Protein AF-A0A966UQF9-F1 (afdb_monomer_lite)

Foldseek 3Di:
DWDKDKDFPDADDQWTWIFIAIPLAPDDSVPDGTDIDRCVVVVHPDPVCSCVVCVVVRVVVNVVVSVVVPPPPPPPCVPVPDPPPPPPPPDPPDPDDDDPPPDDDDDDDDD

Secondary structure (DSSP, 8-state):
-PPEEEEEEEEETTEEEEEEEETT-SS-GGGSPPEEE-TGGGT-SSHHHHHHHHHHHHHHHHHHHHHHHTS-S---GGG-------------------------PPPP---

Structure (mmCIF, N/CA/C/O backbone):
data_AF-A0A966UQF9-F1
#
_entry.id   AF-A0A966UQF9-F1
#
loop_
_atom_site.group_PDB
_atom_site.id
_atom_site.type_symbol
_atom_site.label_atom_id
_atom_site.label_alt_id
_atom_site.label_comp_id
_atom_site.label_asym_id
_atom_site.label_entity_id
_atom_site.label_seq_id
_atom_site.pdbx_PDB_ins_code
_atom_site.Cartn_x
_atom_site.Cartn_y
_atom_site.Cartn_z
_atom_site.occupancy
_atom_site.B_iso_or_equiv
_atom_site.auth_seq_id
_atom_site.auth_comp_id
_atom_site.auth_asym_id
_atom_site.auth_atom_id
_atom_site.pdbx_PDB_model_num
ATOM 1 N N . MET A 1 1 ? 15.818 8.073 -2.560 1.00 59.16 1 MET A N 1
ATOM 2 C CA . MET A 1 1 ? 14.730 8.068 -1.559 1.00 59.16 1 MET A CA 1
ATOM 3 C C . MET A 1 1 ? 13.453 7.896 -2.358 1.00 59.16 1 MET A C 1
ATOM 5 O O . MET A 1 1 ? 13.287 8.673 -3.282 1.00 59.16 1 MET A O 1
ATOM 9 N N . ALA A 1 2 ? 12.676 6.834 -2.135 1.00 75.00 2 ALA A N 1
ATOM 10 C CA . ALA A 1 2 ? 11.483 6.552 -2.940 1.00 75.00 2 ALA A CA 1
ATOM 11 C C . ALA A 1 2 ? 10.248 7.195 -2.296 1.00 75.00 2 ALA A C 1
ATOM 13 O O . ALA A 1 2 ? 10.028 7.037 -1.095 1.00 75.00 2 ALA A O 1
ATOM 14 N N . ILE A 1 3 ? 9.462 7.915 -3.089 1.00 86.06 3 ILE A N 1
ATOM 15 C CA . ILE A 1 3 ? 8.212 8.548 -2.675 1.00 86.06 3 ILE A CA 1
ATOM 16 C C . ILE A 1 3 ? 7.068 7.542 -2.838 1.00 86.06 3 ILE A C 1
ATOM 18 O O . ILE A 1 3 ? 6.876 6.981 -3.918 1.00 86.06 3 ILE A O 1
ATOM 22 N N . LEU A 1 4 ? 6.304 7.324 -1.761 1.00 90.69 4 LEU A N 1
ATOM 23 C CA . LEU A 1 4 ? 5.100 6.491 -1.753 1.00 90.69 4 LEU A CA 1
ATOM 24 C C . LEU A 1 4 ? 3.873 7.326 -2.134 1.00 90.69 4 LEU A C 1
ATOM 26 O O . LEU A 1 4 ? 3.530 8.283 -1.443 1.00 90.69 4 LEU A O 1
ATOM 30 N N . ASN A 1 5 ? 3.169 6.904 -3.177 1.00 90.94 5 ASN A N 1
ATOM 31 C CA . ASN A 1 5 ? 1.819 7.345 -3.496 1.00 90.94 5 ASN A CA 1
ATOM 32 C C . ASN A 1 5 ? 0.822 6.340 -2.913 1.00 90.94 5 ASN A C 1
ATOM 34 O O . ASN A 1 5 ? 0.934 5.136 -3.149 1.00 90.94 5 ASN A O 1
ATOM 38 N N . LEU A 1 6 ? -0.161 6.834 -2.164 1.00 91.25 6 LEU A N 1
ATOM 39 C CA . LEU A 1 6 ? -1.182 6.024 -1.505 1.00 91.25 6 LEU A CA 1
ATOM 40 C C . LEU A 1 6 ? -2.568 6.560 -1.851 1.00 91.25 6 LEU A C 1
ATOM 42 O O . LEU A 1 6 ? -2.798 7.767 -1.815 1.00 91.25 6 LEU A O 1
ATOM 46 N N . LYS A 1 7 ? -3.498 5.655 -2.156 1.00 91.44 7 LYS A N 1
ATOM 47 C CA . LYS A 1 7 ? -4.896 5.978 -2.444 1.00 91.44 7 LYS A CA 1
ATOM 48 C C . LYS A 1 7 ? -5.815 4.995 -1.733 1.00 91.44 7 LYS A C 1
ATOM 50 O O . LYS A 1 7 ? -5.789 3.798 -2.009 1.00 91.44 7 LYS A O 1
ATOM 55 N N . VAL A 1 8 ? -6.655 5.510 -0.840 1.00 90.75 8 VAL A N 1
ATOM 56 C CA . VAL A 1 8 ? -7.755 4.740 -0.251 1.00 90.75 8 VAL A CA 1
ATOM 57 C C . VAL A 1 8 ? -8.891 4.708 -1.267 1.00 90.75 8 VAL A C 1
ATOM 59 O O . VAL A 1 8 ? -9.375 5.760 -1.679 1.00 90.75 8 VAL A O 1
ATOM 62 N N . VAL A 1 9 ? -9.282 3.515 -1.714 1.00 91.50 9 VAL A N 1
ATOM 63 C CA . VAL A 1 9 ? -10.319 3.354 -2.750 1.00 91.50 9 VAL A CA 1
ATOM 64 C C . VAL A 1 9 ? -11.702 3.070 -2.174 1.00 91.50 9 VAL A C 1
ATOM 66 O O . VAL A 1 9 ? -12.699 3.266 -2.862 1.00 91.50 9 VAL A O 1
ATOM 69 N N . GLY A 1 10 ? -11.778 2.653 -0.912 1.00 88.62 10 GLY A N 1
ATOM 70 C CA . GLY A 1 10 ? -13.037 2.428 -0.218 1.00 88.62 10 GLY A CA 1
ATOM 71 C C . GLY A 1 10 ? -12.855 1.629 1.063 1.00 88.62 10 GLY A C 1
ATOM 72 O O . GLY A 1 10 ? -11.736 1.294 1.459 1.00 88.62 10 GLY A O 1
ATOM 73 N N . THR A 1 11 ? -13.977 1.313 1.696 1.00 86.75 11 THR A N 1
ATOM 74 C CA . THR A 1 11 ? -14.038 0.413 2.848 1.00 86.75 11 THR A CA 1
ATOM 75 C C . THR A 1 11 ? -15.029 -0.701 2.561 1.00 86.75 11 THR A C 1
ATOM 77 O O . THR A 1 11 ? -16.128 -0.437 2.074 1.00 86.75 11 THR A O 1
ATOM 80 N N . GLU A 1 12 ? -14.657 -1.931 2.887 1.00 84.88 12 GLU A N 1
ATOM 81 C CA . GLU A 1 12 ? -15.507 -3.108 2.744 1.00 84.88 12 GLU A CA 1
ATOM 82 C C . GLU A 1 12 ? -15.613 -3.803 4.105 1.00 84.88 12 GLU A C 1
ATOM 84 O O . GLU A 1 12 ? -14.647 -4.378 4.615 1.00 84.88 12 GLU A O 1
ATOM 89 N N . GLY A 1 13 ? -16.780 -3.677 4.743 1.00 85.69 13 GLY A N 1
ATOM 90 C CA . GLY A 1 13 ? -16.973 -4.095 6.132 1.00 85.69 13 GLY A CA 1
ATOM 91 C C . GLY A 1 13 ? -16.030 -3.348 7.082 1.00 85.69 13 GLY A C 1
ATOM 92 O O . GLY A 1 13 ? -16.047 -2.121 7.144 1.00 85.69 13 GLY A O 1
ATOM 93 N N . GLU A 1 14 ? -15.199 -4.094 7.812 1.00 84.38 14 GLU A N 1
ATOM 94 C CA . GLU A 1 14 ? -14.158 -3.548 8.700 1.00 84.38 14 GLU A CA 1
ATOM 95 C C . GLU A 1 14 ? -12.794 -3.369 8.008 1.00 84.38 14 GLU A C 1
ATOM 97 O O . GLU A 1 14 ? -11.804 -3.026 8.660 1.00 84.38 14 GLU A O 1
ATOM 102 N N . SER A 1 15 ? -12.728 -3.608 6.696 1.00 87.69 15 SER A N 1
ATOM 103 C CA . SER A 1 15 ? -11.496 -3.505 5.918 1.00 87.69 15 SER A CA 1
ATOM 104 C C . SER A 1 15 ? -11.423 -2.184 5.156 1.00 87.69 15 SER A C 1
ATOM 106 O O . SER A 1 15 ? -12.422 -1.675 4.650 1.00 87.69 15 SER A O 1
ATOM 108 N N . VAL A 1 16 ? -10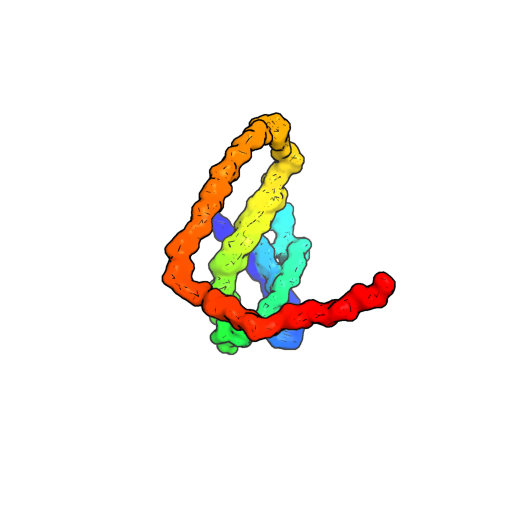.216 -1.646 5.025 1.00 88.81 16 VAL A N 1
ATOM 109 C CA . VAL A 1 16 ? -9.878 -0.485 4.202 1.00 88.81 16 VAL A CA 1
ATOM 110 C C . VAL A 1 16 ? -9.121 -0.985 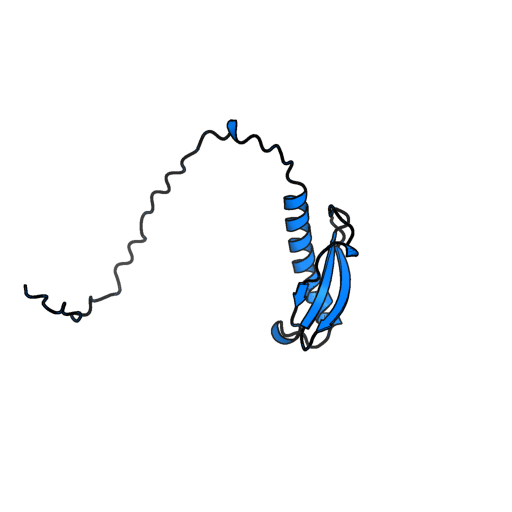2.980 1.00 88.81 16 VAL A C 1
ATOM 112 O O . VAL A 1 16 ? -8.137 -1.713 3.110 1.00 88.81 16 VAL A O 1
ATOM 115 N N . LEU A 1 17 ? -9.579 -0.592 1.796 1.00 91.75 17 LEU A N 1
ATOM 116 C CA . LEU A 1 17 ? -8.957 -0.943 0.528 1.00 91.75 17 LEU A CA 1
ATOM 117 C C . LEU A 1 17 ? -7.960 0.146 0.134 1.00 91.75 17 LEU A C 1
ATOM 119 O O . LEU A 1 17 ? -8.332 1.309 -0.052 1.00 91.75 17 LEU A O 1
ATOM 123 N N . ILE A 1 18 ? -6.692 -0.233 -0.007 1.00 91.44 18 ILE A N 1
ATOM 124 C CA . ILE A 1 18 ? -5.592 0.693 -0.276 1.00 91.44 18 ILE A CA 1
ATOM 125 C C . ILE A 1 18 ? -4.865 0.271 -1.545 1.00 91.44 18 ILE A C 1
ATOM 127 O O . ILE A 1 18 ? -4.382 -0.853 -1.654 1.00 91.44 18 ILE A O 1
ATOM 131 N N . LYS A 1 19 ? -4.739 1.204 -2.488 1.00 93.94 19 LYS A N 1
ATOM 132 C CA . LYS A 1 19 ? -3.785 1.117 -3.593 1.00 93.94 19 LYS A CA 1
ATOM 133 C C . LYS A 1 19 ? -2.530 1.891 -3.224 1.00 93.94 19 LYS A C 1
ATOM 135 O O . LYS A 1 19 ? -2.616 2.972 -2.635 1.00 93.94 19 LYS A O 1
ATOM 140 N N . TYR A 1 20 ? -1.370 1.357 -3.581 1.00 92.88 20 TYR A N 1
ATOM 141 C CA . TYR A 1 20 ? -0.094 2.014 -3.338 1.00 92.88 20 TYR A CA 1
ATOM 142 C C . TYR A 1 20 ? 0.902 1.746 -4.471 1.00 92.88 20 TYR A C 1
ATOM 144 O O . TYR A 1 20 ? 0.983 0.649 -5.035 1.00 92.88 20 TYR A O 1
ATOM 152 N N . ALA A 1 21 ? 1.672 2.775 -4.806 1.00 92.56 21 ALA A N 1
ATOM 153 C CA . ALA A 1 21 ? 2.732 2.724 -5.803 1.00 92.56 21 ALA A CA 1
ATOM 154 C C . ALA A 1 21 ? 3.852 3.684 -5.415 1.00 92.56 21 ALA A C 1
ATOM 156 O O . ALA A 1 21 ? 3.592 4.693 -4.763 1.00 92.56 21 ALA A O 1
ATOM 157 N N . THR A 1 22 ? 5.088 3.402 -5.810 1.00 92.00 22 THR A N 1
ATOM 158 C CA . THR A 1 22 ? 6.154 4.400 -5.699 1.00 92.00 22 THR A CA 1
ATOM 159 C C . THR A 1 22 ? 6.256 5.209 -6.990 1.00 92.00 22 THR A C 1
ATOM 161 O O . THR A 1 22 ? 5.698 4.837 -8.020 1.00 92.00 22 THR A O 1
ATOM 164 N N . GLU A 1 23 ? 6.996 6.316 -6.966 1.00 88.62 23 GLU A N 1
ATOM 165 C CA . GLU A 1 23 ? 7.383 7.046 -8.190 1.00 88.62 23 GLU A CA 1
ATOM 166 C C . GLU A 1 23 ? 8.147 6.179 -9.212 1.00 88.62 23 GLU A C 1
ATOM 168 O O . GLU A 1 23 ? 8.227 6.516 -10.388 1.00 88.62 23 GLU A O 1
ATOM 173 N N . ASN A 1 24 ? 8.725 5.071 -8.747 1.00 86.44 24 ASN A N 1
ATOM 174 C CA . ASN A 1 24 ? 9.574 4.163 -9.502 1.00 86.44 24 ASN A CA 1
ATOM 175 C C . ASN A 1 24 ? 8.827 2.917 -9.995 1.00 86.44 24 ASN A C 1
ATOM 177 O O . ASN A 1 24 ? 9.463 2.058 -10.614 1.00 86.44 24 ASN A O 1
ATOM 181 N N . SER A 1 25 ? 7.536 2.798 -9.686 1.00 86.88 25 SER A N 1
ATOM 182 C CA . SER A 1 25 ? 6.691 1.681 -10.096 1.00 86.88 25 SER A CA 1
ATOM 183 C C . SER A 1 25 ? 6.525 1.623 -11.614 1.00 86.88 25 SER A C 1
ATOM 185 O O . SER A 1 25 ? 6.515 2.650 -12.291 1.00 86.88 25 SER A O 1
ATOM 187 N N . ALA A 1 26 ? 6.393 0.411 -12.158 1.00 86.56 26 ALA A N 1
ATOM 188 C CA . ALA A 1 26 ? 6.279 0.204 -13.602 1.00 86.56 26 ALA A CA 1
ATOM 189 C C . ALA A 1 26 ? 4.948 0.719 -14.180 1.00 86.56 26 ALA A C 1
ATOM 191 O O . ALA A 1 26 ? 4.856 0.994 -15.376 1.00 86.56 26 ALA A O 1
ATOM 192 N N . LYS A 1 27 ? 3.917 0.833 -13.336 1.00 89.38 27 LYS A N 1
ATOM 193 C CA . LYS A 1 27 ? 2.557 1.238 -13.705 1.00 89.38 27 LYS A CA 1
ATOM 194 C C . LYS A 1 27 ? 2.050 2.358 -12.785 1.00 89.38 27 LYS A C 1
ATOM 196 O O . LYS A 1 27 ? 2.551 2.504 -11.667 1.00 89.38 27 LYS A O 1
ATOM 201 N N . PRO A 1 28 ? 1.054 3.154 -13.211 1.00 89.62 28 PRO A N 1
ATOM 202 C CA . PRO A 1 28 ? 0.394 4.118 -12.335 1.00 89.62 28 PRO A CA 1
ATOM 203 C C . PRO A 1 28 ? -0.408 3.424 -11.222 1.00 89.62 28 PRO A C 1
ATOM 205 O O . PRO A 1 28 ? -0.850 2.285 -11.353 1.00 89.62 28 PRO A O 1
ATOM 208 N N . ILE A 1 29 ? -0.651 4.148 -10.123 1.00 91.38 29 ILE A N 1
ATOM 209 C CA . ILE A 1 29 ? -1.339 3.628 -8.927 1.00 91.38 29 ILE A CA 1
ATOM 210 C C . ILE A 1 29 ? -2.722 3.024 -9.216 1.00 91.38 29 ILE A C 1
ATOM 212 O O . ILE A 1 29 ? -3.122 2.071 -8.553 1.00 91.38 29 ILE A O 1
ATOM 216 N N . ASP A 1 30 ? -3.451 3.557 -10.199 1.00 90.44 30 ASP A N 1
ATOM 217 C CA . ASP A 1 30 ? -4.800 3.102 -10.536 1.00 90.44 30 ASP A CA 1
ATOM 218 C C . ASP A 1 30 ? -4.822 1.720 -11.206 1.00 90.44 30 ASP A C 1
ATOM 220 O O . ASP A 1 30 ? -5.832 1.022 -11.092 1.00 90.44 30 ASP A O 1
ATOM 224 N N . GLU A 1 31 ? -3.712 1.306 -11.823 1.00 90.25 31 GLU A N 1
ATOM 225 C CA . GLU A 1 31 ? -3.551 0.001 -12.477 1.00 90.25 31 GLU A CA 1
ATOM 226 C C . GLU A 1 31 ? -3.158 -1.126 -11.514 1.00 90.25 31 GLU A C 1
ATOM 228 O O . GLU A 1 31 ? -3.260 -2.295 -11.877 1.00 90.25 31 GLU A O 1
ATOM 233 N N . TYR A 1 32 ? -2.730 -0.804 -10.290 1.00 89.81 32 TYR A N 1
ATOM 234 C CA . TYR A 1 32 ? -2.467 -1.816 -9.268 1.00 89.81 32 TYR A CA 1
ATOM 235 C C . TYR A 1 32 ? -3.754 -2.236 -8.550 1.00 89.81 32 TYR A C 1
ATOM 237 O O . TYR A 1 32 ? -4.677 -1.433 -8.348 1.00 89.81 32 TYR A O 1
ATOM 245 N N . ASP A 1 33 ? -3.799 -3.498 -8.129 1.00 89.62 33 ASP A N 1
ATOM 246 C CA . ASP A 1 33 ? -4.881 -4.023 -7.301 1.00 89.62 33 ASP A CA 1
ATOM 247 C C . ASP A 1 33 ? -4.904 -3.350 -5.924 1.00 89.62 33 ASP A C 1
ATOM 249 O O . ASP A 1 33 ? -3.877 -2.940 -5.377 1.00 89.62 33 ASP A O 1
ATOM 253 N N . ALA A 1 34 ? -6.106 -3.215 -5.364 1.00 91.25 34 ALA A N 1
ATOM 254 C CA . ALA A 1 34 ? -6.269 -2.712 -4.009 1.00 91.25 34 ALA A CA 1
ATOM 255 C C . ALA A 1 34 ? -6.033 -3.841 -3.004 1.00 91.25 34 ALA A C 1
ATOM 257 O O . ALA A 1 34 ? -6.569 -4.938 -3.151 1.00 91.25 34 ALA A O 1
ATOM 258 N N . VAL A 1 35 ? -5.272 -3.550 -1.955 1.00 90.06 35 VAL A N 1
ATOM 259 C CA . VAL A 1 35 ? -5.024 -4.483 -0.858 1.00 90.06 35 VAL A CA 1
ATOM 260 C C . VAL A 1 35 ? -5.937 -4.126 0.308 1.00 90.06 35 VAL A C 1
ATOM 262 O O . VAL A 1 35 ? -6.043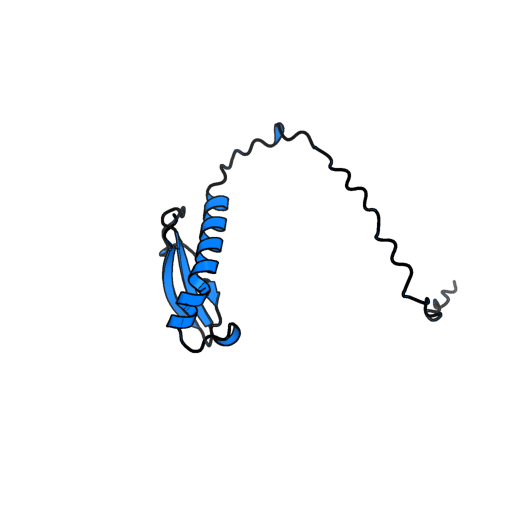 -2.959 0.694 1.00 90.06 35 VAL A O 1
ATOM 265 N N . ALA A 1 36 ? -6.617 -5.134 0.850 1.00 90.38 36 ALA A N 1
ATOM 266 C CA . ALA A 1 36 ? -7.490 -4.987 2.003 1.00 90.38 36 ALA A CA 1
ATOM 267 C C . ALA A 1 36 ? -6.688 -5.085 3.304 1.00 90.38 36 ALA A C 1
ATOM 269 O O . ALA A 1 36 ? -5.949 -6.044 3.522 1.00 90.38 36 ALA A O 1
ATOM 270 N N . TYR A 1 37 ? -6.883 -4.116 4.191 1.00 87.81 37 TYR A N 1
ATOM 271 C CA . TYR A 1 37 ? -6.297 -4.101 5.526 1.00 87.81 37 TYR A CA 1
ATOM 272 C C . TYR A 1 37 ? -7.380 -3.903 6.576 1.00 87.81 37 TYR A C 1
ATOM 274 O O . TYR A 1 37 ? -8.331 -3.169 6.339 1.00 87.81 37 TYR A O 1
ATOM 282 N N . GLN A 1 38 ? -7.214 -4.492 7.756 1.00 87.38 38 GLN A N 1
ATOM 283 C CA . GLN A 1 38 ? -8.144 -4.328 8.874 1.00 87.38 38 GLN A CA 1
ATOM 284 C C . GLN A 1 38 ? -7.502 -3.456 9.963 1.00 87.38 38 GLN A C 1
ATOM 286 O O . GLN A 1 38 ? -6.675 -3.960 10.727 1.00 87.38 38 GLN A O 1
ATOM 291 N N . PRO A 1 39 ? -7.865 -2.162 10.080 1.00 81.56 39 PRO A N 1
ATOM 292 C CA . PRO A 1 39 ? -7.231 -1.245 11.031 1.00 81.56 39 PRO A CA 1
ATOM 293 C C . PRO A 1 39 ? -7.347 -1.718 12.484 1.00 81.56 39 PRO A C 1
ATOM 295 O O . PRO A 1 39 ? -6.380 -1.660 13.240 1.00 81.56 39 PRO A O 1
ATOM 298 N N . ARG A 1 40 ? -8.517 -2.262 12.852 1.00 76.19 40 ARG A N 1
ATOM 299 C CA . ARG A 1 40 ? -8.795 -2.782 14.200 1.00 76.19 40 ARG A CA 1
ATOM 300 C C . ARG A 1 40 ? -7.948 -4.001 14.555 1.00 76.19 40 ARG A C 1
ATOM 302 O O . ARG A 1 40 ? -7.490 -4.098 15.687 1.00 76.19 40 ARG A O 1
ATOM 309 N N . ALA A 1 41 ? -7.700 -4.897 13.597 1.00 74.75 41 ALA A N 1
ATOM 310 C CA . ALA A 1 41 ? -6.840 -6.065 13.807 1.00 74.75 41 ALA A CA 1
ATOM 311 C C . ALA A 1 41 ? -5.383 -5.663 14.092 1.00 74.75 41 ALA A C 1
ATOM 313 O O . ALA A 1 41 ? -4.648 -6.395 14.747 1.00 74.75 41 ALA A O 1
ATOM 314 N N . LEU A 1 42 ? -4.987 -4.477 13.630 1.00 73.94 42 LEU A N 1
ATOM 315 C CA . LEU A 1 42 ? -3.664 -3.899 13.838 1.00 73.94 42 LEU A CA 1
ATOM 316 C C . LEU A 1 42 ? -3.611 -2.936 15.040 1.00 73.94 42 LEU A C 1
ATOM 318 O O . LEU A 1 42 ? -2.584 -2.308 15.276 1.00 73.94 42 LEU A O 1
ATOM 322 N N . GLY A 1 43 ? -4.697 -2.832 15.814 1.00 80.94 43 GLY A N 1
ATOM 323 C CA . GLY A 1 43 ? -4.751 -2.034 17.041 1.00 80.94 43 GLY A CA 1
ATOM 324 C C . GLY A 1 43 ? -4.903 -0.526 16.829 1.00 80.94 43 GLY A C 1
ATOM 325 O O . GLY A 1 43 ? -4.728 0.234 17.780 1.00 80.94 43 GLY A O 1
ATOM 326 N N . TYR A 1 44 ? -5.238 -0.073 15.618 1.00 83.00 44 TYR A N 1
ATOM 327 C CA . TYR A 1 44 ? -5.423 1.350 15.336 1.00 83.00 44 TYR A CA 1
ATOM 328 C C . TYR A 1 44 ? -6.861 1.800 15.596 1.00 83.00 44 TYR A C 1
ATOM 330 O O . TYR A 1 44 ? -7.824 1.129 15.216 1.00 83.00 44 TYR A O 1
ATOM 338 N N . SER A 1 45 ? -6.993 2.966 16.231 1.00 79.62 45 SER A N 1
ATOM 339 C CA . SER A 1 45 ? -8.288 3.532 16.632 1.00 79.62 45 SER A CA 1
ATOM 340 C C . SER A 1 45 ? -8.893 4.440 15.564 1.00 79.62 45 SER A C 1
ATOM 342 O O . SER A 1 45 ? -10.116 4.548 15.464 1.00 79.62 45 SER A O 1
ATOM 344 N N . THR A 1 46 ? -8.050 5.071 14.745 1.00 84.31 46 THR A N 1
ATOM 345 C CA . THR A 1 46 ? -8.463 5.972 13.667 1.00 84.31 46 THR A CA 1
ATOM 346 C C . THR A 1 46 ? -7.835 5.573 12.335 1.00 84.31 46 THR A C 1
ATOM 348 O O . THR A 1 46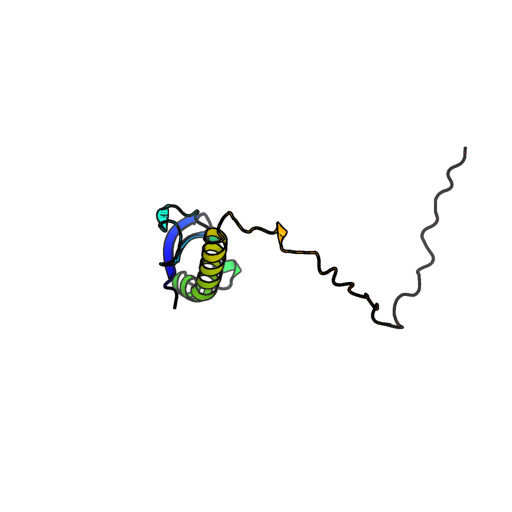 ? -6.798 4.909 12.277 1.00 84.31 46 THR A O 1
ATOM 351 N N . LEU A 1 47 ? -8.481 5.980 11.240 1.00 81.56 47 LEU A N 1
ATOM 352 C CA . LEU A 1 47 ? -7.993 5.725 9.885 1.00 81.56 47 LEU A CA 1
ATOM 353 C C . LEU A 1 47 ? -6.659 6.440 9.619 1.00 81.56 47 LEU A C 1
ATOM 355 O O . LEU A 1 47 ? -5.791 5.882 8.957 1.00 81.56 47 LEU A O 1
ATOM 359 N N . GLU A 1 48 ? -6.486 7.651 10.148 1.00 86.06 48 GLU A N 1
ATOM 360 C CA . GLU A 1 48 ? -5.262 8.441 9.987 1.00 86.06 48 GLU A CA 1
ATOM 361 C C . GLU A 1 48 ? -4.073 7.785 10.693 1.00 86.06 48 GLU A C 1
ATOM 363 O O . GLU A 1 48 ? -3.043 7.563 10.060 1.00 86.06 48 GLU A O 1
ATOM 368 N N . GLU A 1 49 ? -4.226 7.382 11.959 1.00 86.81 49 GLU A N 1
ATOM 369 C CA . GLU A 1 49 ? -3.171 6.664 12.692 1.00 86.81 49 GLU A CA 1
ATOM 370 C C . GLU A 1 49 ? -2.798 5.348 12.016 1.00 86.81 49 GLU A C 1
ATOM 372 O O . GLU A 1 49 ? -1.625 4.988 11.945 1.00 86.81 49 GLU A O 1
ATOM 377 N N . PHE A 1 50 ? -3.796 4.643 11.487 1.00 87.88 50 PHE A N 1
ATOM 378 C CA . PHE A 1 50 ? -3.578 3.430 10.719 1.00 87.88 50 PHE A CA 1
ATOM 379 C C . PHE A 1 50 ? -2.766 3.700 9.448 1.00 87.88 50 PHE A C 1
ATOM 381 O O . PHE A 1 50 ? -1.768 3.020 9.217 1.00 87.88 50 PHE A O 1
ATOM 388 N N . ILE A 1 51 ? -3.144 4.704 8.647 1.00 87.00 51 ILE A N 1
ATOM 389 C CA . ILE A 1 51 ? -2.424 5.063 7.418 1.00 87.00 51 ILE A CA 1
ATOM 390 C C . ILE A 1 51 ? -0.982 5.469 7.740 1.00 87.00 51 ILE A C 1
ATOM 392 O O . ILE A 1 51 ? -0.058 4.959 7.106 1.00 87.00 51 ILE A O 1
ATOM 396 N N . GLU A 1 52 ? -0.760 6.335 8.733 1.00 88.25 52 GLU A N 1
ATOM 397 C CA . GLU A 1 52 ? 0.596 6.717 9.151 1.00 88.25 52 GLU A CA 1
ATOM 398 C C . GLU A 1 52 ? 1.400 5.514 9.666 1.00 88.25 52 GLU A C 1
ATOM 400 O O . GLU A 1 52 ? 2.581 5.378 9.343 1.00 88.25 52 GLU A O 1
ATOM 405 N N . GLY A 1 53 ? 0.760 4.608 10.410 1.00 87.44 53 GLY A N 1
ATOM 406 C CA . GLY A 1 53 ? 1.394 3.421 10.977 1.00 87.44 53 GLY A CA 1
ATOM 407 C C . GLY A 1 53 ? 1.848 2.403 9.931 1.00 87.44 53 GLY A C 1
ATOM 408 O O . GLY A 1 53 ? 2.926 1.822 10.065 1.00 87.44 53 GLY A O 1
ATOM 409 N N . ILE A 1 54 ? 1.073 2.208 8.860 1.00 88.19 54 ILE A N 1
ATOM 410 C CA . ILE A 1 54 ? 1.408 1.237 7.806 1.00 88.19 54 ILE A CA 1
ATOM 411 C C . ILE A 1 54 ? 2.294 1.811 6.699 1.00 88.19 54 ILE A C 1
ATOM 413 O O . ILE A 1 54 ? 2.902 1.032 5.966 1.00 88.19 54 ILE A O 1
ATOM 417 N N . LYS A 1 55 ? 2.393 3.141 6.550 1.00 88.81 55 LYS A N 1
ATOM 418 C CA . LYS A 1 55 ? 3.195 3.795 5.495 1.00 88.81 55 LYS A CA 1
ATOM 419 C C . LYS A 1 55 ? 4.607 3.210 5.338 1.00 88.81 55 LYS A C 1
ATOM 421 O O . LYS A 1 55 ? 4.982 2.926 4.199 1.00 88.81 55 LYS A O 1
ATOM 426 N N . PRO A 1 56 ? 5.393 2.983 6.413 1.00 87.94 56 PRO A N 1
ATOM 427 C CA . PRO A 1 56 ? 6.727 2.393 6.284 1.00 87.94 56 PRO A CA 1
ATOM 428 C C . PRO A 1 56 ? 6.697 0.971 5.708 1.00 87.94 56 PRO A C 1
ATOM 430 O O . PRO A 1 56 ? 7.534 0.617 4.878 1.00 87.94 56 PRO A O 1
ATOM 433 N N . ALA A 1 57 ? 5.715 0.162 6.116 1.00 87.75 57 ALA A N 1
ATOM 434 C CA . ALA A 1 57 ? 5.540 -1.198 5.614 1.00 87.75 57 ALA A CA 1
ATOM 435 C C . ALA A 1 57 ? 5.112 -1.198 4.139 1.00 87.75 57 ALA A C 1
ATOM 437 O O . ALA A 1 57 ? 5.702 -1.915 3.331 1.00 87.75 57 ALA A O 1
ATOM 438 N N . LEU A 1 58 ? 4.157 -0.336 3.772 1.00 90.12 58 LEU A N 1
ATOM 439 C CA . LEU A 1 58 ? 3.712 -0.161 2.389 1.00 90.12 58 LEU A CA 1
ATOM 440 C C . LEU A 1 58 ? 4.846 0.309 1.480 1.00 90.12 58 LEU A C 1
ATOM 442 O O . LEU A 1 58 ? 4.981 -0.196 0.370 1.00 90.12 58 LEU A O 1
ATOM 446 N N . LEU A 1 59 ? 5.691 1.231 1.949 1.00 90.38 59 LEU A N 1
ATOM 447 C CA . LEU A 1 59 ? 6.856 1.689 1.196 1.00 90.38 59 LEU A CA 1
ATOM 448 C C . LEU A 1 59 ? 7.835 0.540 0.923 1.00 90.38 59 LEU A C 1
ATOM 450 O O . LEU A 1 59 ? 8.243 0.355 -0.221 1.00 90.38 59 LEU A O 1
ATOM 454 N N . ASN A 1 60 ? 8.173 -0.262 1.936 1.00 87.88 60 ASN A N 1
ATOM 455 C CA . ASN A 1 60 ? 9.051 -1.423 1.754 1.00 87.88 60 ASN A CA 1
ATOM 456 C C . ASN A 1 60 ? 8.452 -2.450 0.787 1.00 87.88 60 ASN A C 1
ATOM 458 O O . ASN A 1 60 ? 9.154 -2.964 -0.083 1.00 87.88 60 ASN A O 1
ATOM 462 N N . GLN A 1 61 ? 7.151 -2.720 0.905 1.00 88.00 61 GLN A N 1
ATOM 463 C CA . GLN A 1 61 ? 6.455 -3.654 0.026 1.00 88.00 61 GLN A CA 1
ATOM 464 C C . GLN A 1 61 ? 6.404 -3.148 -1.421 1.00 88.00 61 GLN A C 1
ATOM 466 O O . GLN A 1 61 ? 6.603 -3.927 -2.353 1.00 88.00 61 GLN A O 1
ATOM 471 N N . ALA A 1 62 ? 6.183 -1.847 -1.616 1.00 89.19 62 ALA A N 1
ATOM 472 C CA . ALA A 1 62 ? 6.192 -1.216 -2.929 1.00 89.19 62 ALA A CA 1
ATOM 473 C C . ALA A 1 62 ? 7.588 -1.267 -3.566 1.00 89.19 62 ALA A C 1
ATOM 475 O O . ALA A 1 62 ? 7.711 -1.698 -4.705 1.00 89.19 62 ALA A O 1
ATOM 476 N N . ILE A 1 63 ? 8.645 -0.939 -2.812 1.00 88.25 63 ILE A N 1
ATOM 477 C CA . ILE A 1 63 ? 10.038 -1.049 -3.278 1.00 88.25 63 ILE A CA 1
ATOM 478 C C . ILE A 1 63 ? 10.371 -2.491 -3.671 1.00 88.25 63 ILE A C 1
ATOM 480 O O . ILE A 1 63 ? 10.978 -2.725 -4.714 1.00 88.25 63 ILE A O 1
ATOM 484 N N . TYR A 1 64 ? 9.977 -3.466 -2.849 1.00 87.62 64 TYR A N 1
ATOM 485 C CA . TYR A 1 64 ? 10.204 -4.877 -3.143 1.00 87.62 64 TYR A CA 1
ATOM 486 C C . TYR A 1 64 ? 9.516 -5.300 -4.446 1.00 87.62 64 TYR A C 1
ATOM 488 O O . TYR A 1 64 ? 10.167 -5.872 -5.320 1.00 87.62 64 TYR A O 1
ATOM 496 N N . ARG A 1 65 ? 8.232 -4.956 -4.615 1.00 88.12 65 ARG A N 1
ATOM 497 C CA . ARG A 1 65 ? 7.491 -5.203 -5.859 1.00 88.12 65 ARG A CA 1
ATOM 498 C C . ARG A 1 65 ? 8.166 -4.530 -7.052 1.00 88.12 65 ARG A C 1
ATOM 500 O O . ARG A 1 65 ? 8.388 -5.188 -8.058 1.00 88.12 65 ARG A O 1
ATOM 507 N N . ASP A 1 66 ? 8.524 -3.255 -6.936 1.00 86.75 66 ASP A N 1
ATOM 508 C CA . ASP A 1 66 ? 9.134 -2.502 -8.033 1.00 86.75 66 ASP A CA 1
ATOM 509 C C . ASP A 1 66 ? 10.484 -3.103 -8.449 1.00 86.75 66 ASP A C 1
ATOM 511 O O . ASP A 1 66 ? 10.817 -3.109 -9.629 1.00 86.75 66 ASP A O 1
ATOM 515 N N . ASN A 1 67 ? 11.257 -3.646 -7.503 1.00 84.88 67 ASN A N 1
ATOM 516 C CA . ASN A 1 67 ? 12.492 -4.363 -7.814 1.00 84.88 67 ASN A CA 1
ATOM 517 C C . ASN A 1 67 ? 12.221 -5.672 -8.563 1.00 84.88 67 ASN A C 1
ATOM 519 O O . ASN A 1 67 ? 12.955 -5.974 -9.498 1.00 84.88 67 ASN A O 1
ATOM 523 N N . LEU A 1 68 ? 11.176 -6.419 -8.187 1.00 83.31 68 LEU A N 1
ATOM 524 C CA . LEU A 1 68 ? 10.766 -7.641 -8.888 1.00 83.31 68 LEU A CA 1
ATOM 525 C C . LEU A 1 68 ? 10.267 -7.352 -10.309 1.00 83.31 68 LEU A C 1
ATOM 527 O O . LEU A 1 68 ? 10.633 -8.059 -11.240 1.00 83.31 68 LEU A O 1
ATOM 531 N N . GLU A 1 69 ? 9.474 -6.294 -10.487 1.00 82.38 69 GLU A N 1
ATOM 532 C CA . GLU A 1 69 ? 8.970 -5.868 -11.801 1.00 82.38 69 GLU A CA 1
ATOM 533 C C . GLU A 1 69 ? 10.085 -5.347 -12.719 1.00 82.38 69 GLU A C 1
ATOM 535 O O . GLU A 1 69 ? 9.954 -5.391 -13.940 1.00 82.38 69 GLU A O 1
ATOM 540 N N . LYS A 1 70 ? 11.190 -4.863 -12.139 1.00 73.94 70 LYS A N 1
ATOM 541 C CA . LYS A 1 70 ? 12.369 -4.373 -12.865 1.00 73.94 70 LYS A CA 1
ATOM 542 C C . LYS A 1 70 ? 13.406 -5.442 -13.173 1.00 73.94 70 LYS A C 1
ATOM 544 O O . LYS A 1 70 ? 14.381 -5.110 -13.848 1.00 73.94 70 LYS A O 1
ATOM 549 N N . VAL A 1 71 ? 13.250 -6.679 -12.693 1.00 60.81 71 VAL A N 1
ATOM 550 C CA . VAL A 1 71 ? 14.195 -7.748 -13.038 1.00 60.81 71 VAL A CA 1
ATOM 551 C C . VAL A 1 71 ? 14.131 -7.948 -14.556 1.00 60.81 71 VAL A C 1
ATOM 553 O O . VAL A 1 71 ? 13.067 -8.300 -15.070 1.00 60.81 71 VAL A O 1
ATOM 556 N N . PRO A 1 72 ? 15.225 -7.697 -15.298 1.00 55.97 72 PRO A N 1
ATOM 557 C CA . PRO A 1 72 ? 15.234 -7.938 -16.731 1.00 55.97 72 PRO A CA 1
ATOM 558 C C . PRO A 1 72 ? 14.950 -9.421 -16.982 1.00 55.97 72 PRO A C 1
ATOM 560 O O . PRO A 1 72 ? 15.527 -10.289 -16.329 1.00 55.97 72 PRO A O 1
ATOM 563 N N . ALA A 1 73 ? 14.058 -9.701 -17.934 1.00 57.38 73 ALA A N 1
ATOM 564 C CA . ALA A 1 73 ? 13.665 -11.057 -18.322 1.00 57.38 73 ALA A CA 1
ATOM 565 C C . ALA A 1 73 ? 14.848 -11.924 -18.811 1.00 57.38 73 ALA A C 1
ATOM 567 O O . ALA A 1 73 ? 14.728 -13.143 -18.859 1.00 57.38 73 ALA A O 1
ATOM 568 N N . ASP A 1 74 ? 15.995 -11.308 -19.106 1.00 55.12 74 ASP A N 1
ATOM 569 C CA . ASP A 1 74 ? 17.235 -11.954 -19.541 1.00 55.12 74 ASP A CA 1
ATOM 570 C C . ASP A 1 74 ? 18.246 -12.107 -18.392 1.00 55.12 74 ASP A C 1
ATOM 572 O O . ASP A 1 74 ? 19.408 -11.704 -18.500 1.00 55.12 74 ASP A O 1
ATOM 576 N N . LEU A 1 75 ? 17.828 -12.681 -17.258 1.00 52.03 75 LEU A N 1
ATOM 577 C CA . LEU A 1 75 ? 18.806 -13.194 -16.300 1.00 52.03 75 LEU A CA 1
ATOM 578 C C . LEU A 1 75 ? 19.403 -14.481 -16.891 1.00 52.03 75 LEU A C 1
ATOM 580 O O . LEU A 1 75 ? 18.857 -15.571 -16.720 1.00 52.03 75 LEU A O 1
ATOM 584 N N . ASP A 1 76 ? 20.505 -14.350 -17.631 1.00 55.72 76 ASP A N 1
ATOM 585 C CA . ASP A 1 76 ? 21.251 -15.496 -18.154 1.00 55.72 76 ASP A CA 1
ATOM 586 C C . ASP A 1 76 ? 21.923 -16.260 -16.999 1.00 55.72 76 ASP A C 1
ATOM 588 O O . ASP A 1 76 ? 23.058 -15.996 -16.595 1.00 55.72 76 ASP A O 1
ATOM 592 N N . VAL A 1 77 ? 21.186 -17.218 -16.437 1.00 58.97 77 VAL A N 1
ATOM 593 C CA . VAL A 1 77 ? 21.665 -18.134 -15.392 1.00 58.97 77 VAL A CA 1
ATOM 594 C C . VAL A 1 77 ? 22.604 -19.211 -15.940 1.00 58.97 77 VAL A C 1
ATOM 596 O O . VAL A 1 77 ? 23.104 -20.022 -15.165 1.00 58.97 77 VAL A O 1
ATOM 599 N N . SER A 1 78 ? 22.911 -19.218 -17.243 1.00 63.09 78 SER A N 1
ATOM 600 C CA . SER A 1 78 ? 23.850 -20.182 -17.838 1.00 63.09 78 SER A CA 1
ATOM 601 C C . SER A 1 78 ? 25.266 -20.049 -17.265 1.00 63.09 78 SER A C 1
ATOM 603 O O . SER A 1 78 ? 26.040 -21.003 -17.307 1.00 63.09 78 SER A O 1
ATOM 605 N N . ALA A 1 79 ? 25.606 -18.887 -16.693 1.00 57.19 79 ALA A N 1
ATOM 606 C CA . ALA A 1 79 ? 26.874 -18.646 -16.003 1.00 57.19 79 ALA A CA 1
ATOM 607 C C . ALA A 1 79 ? 26.846 -18.985 -14.498 1.00 57.19 79 ALA A C 1
ATOM 609 O O . ALA A 1 79 ? 27.892 -18.959 -13.847 1.00 57.19 79 ALA A O 1
ATOM 610 N N . TRP A 1 80 ? 25.680 -19.307 -13.922 1.00 58.78 80 TRP A N 1
ATOM 611 C CA . TRP A 1 80 ? 25.547 -19.719 -12.522 1.00 58.78 80 TRP A CA 1
ATOM 612 C C . TRP A 1 80 ? 25.903 -21.201 -12.405 1.00 58.78 80 TRP A C 1
ATOM 614 O O . TRP A 1 80 ? 25.057 -22.073 -12.224 1.00 58.78 80 TRP A O 1
ATOM 624 N N . VAL A 1 81 ? 27.193 -21.495 -12.552 1.00 59.66 81 VAL A N 1
ATOM 625 C CA . VAL A 1 81 ? 27.745 -22.815 -12.249 1.00 59.66 81 VAL A CA 1
ATOM 626 C C . VAL A 1 81 ? 27.521 -23.063 -10.757 1.00 59.66 81 VAL A C 1
ATOM 628 O O . VAL A 1 81 ? 27.982 -22.289 -9.918 1.00 59.66 81 VAL A O 1
ATOM 631 N N . GLY A 1 82 ? 26.745 -24.102 -10.445 1.00 53.47 82 GLY A N 1
ATOM 632 C CA . GLY A 1 82 ? 26.267 -24.410 -9.103 1.00 53.47 82 GLY A CA 1
ATOM 633 C C . GLY A 1 82 ? 27.385 -24.426 -8.065 1.00 53.47 82 GLY A C 1
ATOM 634 O O . GLY A 1 82 ? 28.199 -25.344 -8.020 1.00 53.47 82 GLY A O 1
ATOM 635 N N . HIS A 1 83 ? 27.386 -23.432 -7.181 1.00 46.56 83 HIS A N 1
ATOM 636 C CA . HIS A 1 83 ? 28.005 -23.585 -5.875 1.00 46.56 83 HIS A CA 1
ATOM 637 C C . HIS A 1 83 ? 27.027 -24.375 -5.007 1.00 46.56 83 HIS A C 1
ATOM 639 O O . HIS A 1 83 ? 26.168 -23.805 -4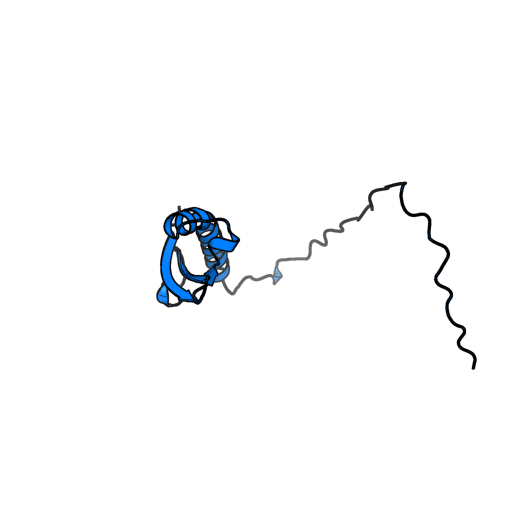.332 1.00 46.56 83 HIS A O 1
ATOM 645 N N . GLU A 1 84 ? 27.143 -25.702 -5.044 1.00 51.47 84 GLU A N 1
ATOM 646 C CA . GLU A 1 84 ? 26.557 -26.558 -4.018 1.00 51.47 84 GLU A CA 1
ATOM 647 C C . GLU A 1 84 ? 27.186 -26.169 -2.677 1.00 51.47 84 GLU A C 1
ATOM 649 O O . GLU A 1 84 ? 28.307 -26.543 -2.335 1.00 51.47 84 GLU A O 1
ATOM 654 N N . SER A 1 85 ? 26.471 -25.344 -1.918 1.00 50.78 85 SER A N 1
ATOM 655 C CA . SER A 1 85 ? 26.808 -25.094 -0.526 1.00 50.78 85 SER A CA 1
ATOM 656 C C . SER A 1 85 ? 26.379 -26.334 0.245 1.00 50.78 85 SER A C 1
ATOM 658 O O . SER A 1 85 ? 25.219 -26.449 0.636 1.00 50.78 85 SER A O 1
ATOM 660 N N . ALA A 1 86 ? 27.292 -27.288 0.425 1.00 49.28 86 ALA A N 1
ATOM 661 C CA . ALA A 1 86 ? 27.086 -28.396 1.344 1.00 49.28 86 ALA A CA 1
ATOM 662 C C . ALA A 1 86 ? 26.964 -27.823 2.765 1.00 49.28 86 ALA A C 1
ATOM 664 O O . ALA A 1 86 ? 27.954 -27.613 3.464 1.00 49.28 86 ALA A O 1
ATOM 665 N N . HIS A 1 87 ? 25.741 -27.507 3.183 1.00 43.19 87 HIS A N 1
ATOM 666 C CA . HIS A 1 87 ? 25.440 -27.276 4.585 1.00 43.19 87 HIS A CA 1
ATOM 667 C C . HIS A 1 87 ? 25.528 -28.633 5.281 1.00 43.19 87 HIS A C 1
ATOM 669 O O . HIS A 1 87 ? 24.614 -29.453 5.193 1.00 43.19 87 HIS A O 1
ATOM 675 N N . VAL A 1 88 ? 26.656 -28.887 5.945 1.00 48.03 88 VAL A N 1
ATOM 676 C CA . VAL A 1 88 ? 26.743 -29.950 6.943 1.00 48.03 88 VAL A CA 1
ATOM 677 C C . VAL A 1 88 ? 25.812 -29.533 8.074 1.00 48.03 88 VAL A C 1
ATOM 679 O O . VAL A 1 88 ? 26.129 -28.652 8.869 1.00 48.03 88 VAL A O 1
ATOM 682 N N . TYR A 1 89 ? 24.614 -30.109 8.096 1.00 49.97 89 TYR A N 1
ATOM 683 C CA . TYR A 1 89 ? 23.733 -30.000 9.244 1.00 49.97 89 TYR A CA 1
ATOM 684 C C . TYR A 1 89 ? 24.344 -30.837 10.371 1.00 49.97 89 TYR A C 1
ATOM 686 O O . TYR A 1 89 ? 24.179 -32.055 10.402 1.00 49.97 89 TYR A O 1
ATOM 694 N N . GLU A 1 90 ? 25.081 -30.198 11.277 1.00 46.50 90 GLU A N 1
ATOM 695 C CA . GLU A 1 90 ? 25.324 -30.763 12.603 1.00 46.50 90 GLU A CA 1
ATOM 696 C C . GLU A 1 90 ? 24.076 -30.477 13.451 1.00 46.50 90 GLU A C 1
ATOM 698 O O . GLU A 1 90 ? 23.822 -29.314 13.786 1.00 46.50 90 GLU A O 1
ATOM 703 N N . PRO A 1 91 ? 23.243 -31.487 13.774 1.00 45.66 91 PRO A N 1
ATOM 704 C CA . PRO A 1 91 ? 22.157 -31.282 14.718 1.00 45.66 91 PRO A CA 1
ATOM 705 C C . PRO A 1 91 ? 22.753 -30.810 16.050 1.00 45.66 91 PRO A C 1
ATOM 707 O O . PRO A 1 91 ? 23.749 -31.383 16.506 1.00 45.66 91 PRO A O 1
ATOM 710 N N . PRO A 1 92 ? 22.165 -29.801 16.716 1.00 47.12 92 PRO A N 1
ATOM 711 C CA . PRO A 1 92 ? 22.601 -29.446 18.053 1.00 47.12 92 PRO A CA 1
ATOM 712 C C . PRO A 1 92 ? 22.429 -30.674 18.953 1.00 47.12 92 PRO A C 1
ATOM 714 O O . PRO A 1 92 ? 21.322 -31.190 19.112 1.00 47.12 92 PRO A O 1
ATOM 717 N N . HIS A 1 93 ? 23.531 -31.146 19.540 1.00 49.47 93 HIS A N 1
ATOM 718 C CA . HIS A 1 93 ? 23.496 -32.099 20.642 1.00 49.47 93 HIS A CA 1
ATOM 719 C C . HIS A 1 93 ? 22.716 -31.453 21.790 1.00 49.47 93 HIS A C 1
ATOM 721 O O . HIS A 1 93 ? 23.271 -30.699 22.585 1.00 49.47 93 HIS A O 1
ATOM 727 N N . ASN A 1 94 ? 21.419 -31.739 21.870 1.00 48.75 94 ASN A N 1
ATOM 728 C CA . ASN A 1 94 ? 20.616 -31.435 23.039 1.00 48.75 94 ASN A CA 1
ATOM 729 C C . ASN A 1 94 ? 20.362 -32.749 23.790 1.00 48.75 94 ASN A C 1
ATOM 731 O O . ASN A 1 94 ? 19.457 -33.500 23.423 1.00 48.75 94 ASN A O 1
ATOM 735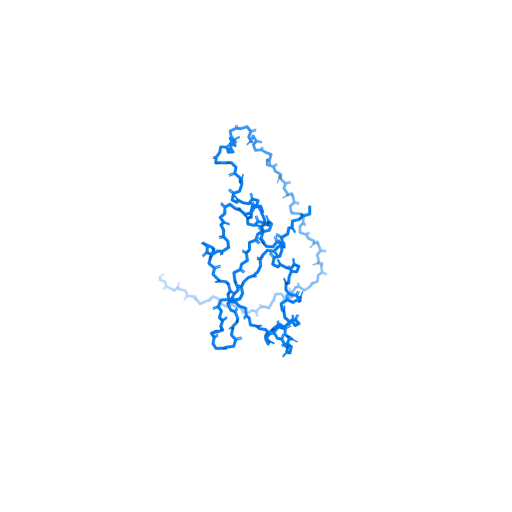 N N . PRO A 1 95 ? 21.169 -33.091 24.809 1.00 50.88 95 PRO A N 1
ATOM 736 C CA . PRO A 1 95 ? 20.956 -34.290 25.598 1.00 50.88 95 PRO A CA 1
ATOM 737 C C . PRO A 1 95 ? 19.897 -34.004 26.664 1.00 50.88 95 PRO A C 1
ATOM 739 O O . PRO A 1 95 ? 20.239 -33.901 27.836 1.00 50.88 95 PRO A O 1
ATOM 742 N N . SER A 1 96 ? 18.628 -33.824 26.283 1.00 47.25 96 SER A N 1
ATOM 743 C CA . SER A 1 96 ? 17.476 -33.949 27.194 1.00 47.25 96 SER A CA 1
ATOM 744 C C . SER A 1 96 ? 16.141 -33.784 26.468 1.00 47.25 96 SER A C 1
ATOM 746 O O . SER A 1 96 ? 15.953 -32.816 25.739 1.00 47.25 96 SER A O 1
ATOM 748 N N . LEU A 1 97 ? 15.202 -34.676 26.818 1.00 41.62 97 LEU A N 1
ATOM 749 C CA . LEU A 1 97 ? 13.801 -34.793 26.374 1.00 41.62 97 LEU A CA 1
ATOM 750 C C . LEU A 1 97 ? 13.701 -35.499 25.009 1.00 41.62 97 LEU A C 1
ATOM 752 O O . LEU A 1 97 ? 13.992 -34.919 23.977 1.00 41.62 97 LEU A O 1
ATOM 756 N N . VAL A 1 98 ? 13.343 -36.781 24.921 1.00 42.16 98 VAL A N 1
ATOM 757 C CA . VAL A 1 98 ? 12.080 -37.365 25.390 1.00 42.16 98 VAL A CA 1
ATOM 758 C C . VAL A 1 98 ? 12.308 -38.844 25.733 1.00 42.16 98 VAL A C 1
ATOM 760 O O . VAL A 1 98 ? 12.795 -39.608 24.902 1.00 42.16 98 VAL A O 1
ATOM 763 N N . GLN A 1 99 ? 11.940 -39.256 26.952 1.00 42.22 99 GLN A N 1
ATOM 764 C CA . GLN A 1 99 ? 11.683 -40.666 27.255 1.00 42.22 99 GLN A CA 1
ATOM 765 C C . GLN A 1 99 ? 10.628 -41.155 26.262 1.00 42.22 99 GLN A C 1
ATOM 767 O O . GLN A 1 99 ? 9.491 -40.687 26.299 1.00 42.22 99 GLN A O 1
ATOM 772 N N . ALA A 1 100 ? 11.025 -42.041 25.347 1.00 40.22 100 ALA A N 1
ATOM 773 C CA . ALA A 1 100 ? 10.111 -42.706 24.437 1.00 40.22 100 ALA A CA 1
ATOM 774 C C . ALA A 1 100 ? 9.017 -43.387 25.270 1.00 40.22 100 ALA A C 1
ATOM 776 O O . ALA A 1 100 ? 9.279 -44.341 26.001 1.00 40.22 100 ALA A O 1
ATOM 777 N N . ASN A 1 101 ? 7.808 -42.831 25.202 1.00 41.25 101 ASN A N 1
ATOM 778 C CA . ASN A 1 101 ? 6.615 -43.459 25.734 1.00 41.25 101 ASN A CA 1
ATOM 779 C C . ASN A 1 101 ? 6.362 -44.730 24.921 1.00 41.25 101 ASN A C 1
ATOM 781 O O . ASN A 1 101 ? 5.945 -44.694 23.765 1.00 41.25 101 ASN A O 1
ATOM 785 N N . ASP A 1 102 ? 6.655 -45.837 25.580 1.00 50.00 102 ASP A N 1
ATOM 786 C CA . ASP A 1 102 ? 6.212 -47.196 25.326 1.00 50.00 102 ASP A CA 1
ATOM 787 C C . ASP A 1 102 ? 4.669 -47.225 25.232 1.00 50.00 102 ASP A C 1
ATOM 789 O O . ASP A 1 102 ? 3.995 -47.362 26.247 1.00 50.00 102 ASP A O 1
ATOM 793 N N . ALA A 1 103 ? 4.087 -46.965 24.051 1.00 49.66 103 ALA A N 1
ATOM 794 C CA . ALA A 1 103 ? 2.693 -47.301 23.709 1.00 49.66 103 ALA A CA 1
ATOM 795 C C . ALA A 1 103 ? 2.315 -46.853 22.285 1.00 49.66 103 ALA A C 1
ATOM 797 O O . ALA A 1 103 ? 1.611 -45.865 22.107 1.00 49.66 103 ALA A O 1
ATOM 798 N N . LEU A 1 104 ? 2.694 -47.623 21.268 1.00 44.88 104 LEU A N 1
ATOM 799 C CA . LEU A 1 104 ? 1.913 -47.744 20.029 1.00 44.88 104 LEU A CA 1
ATOM 800 C C . LEU A 1 104 ? 2.127 -49.166 19.503 1.00 44.88 104 LEU A C 1
ATOM 802 O O . LEU A 1 104 ? 3.004 -49.437 18.693 1.00 44.88 104 LEU A O 1
ATOM 806 N N . LYS A 1 105 ? 1.343 -50.091 20.070 1.00 40.88 105 LYS A N 1
ATOM 807 C CA . LYS A 1 105 ? 1.173 -51.457 19.571 1.00 40.88 105 LYS A CA 1
ATOM 808 C C . LYS A 1 105 ? 0.682 -51.395 18.125 1.00 40.88 105 LYS A C 1
ATOM 810 O O . LYS A 1 105 ? -0.391 -50.852 17.868 1.00 40.88 105 LYS A O 1
ATOM 815 N N . GLU A 1 106 ? 1.443 -51.984 17.216 1.00 51.69 106 GLU A N 1
ATOM 816 C CA . GLU A 1 106 ? 0.969 -52.362 15.887 1.00 51.69 106 GLU A CA 1
ATOM 817 C C . GLU A 1 106 ? -0.162 -53.398 16.040 1.00 51.69 106 GLU A C 1
ATOM 819 O O . GLU A 1 106 ? -0.005 -54.345 16.818 1.00 51.69 106 GLU A O 1
ATOM 824 N N . PRO A 1 107 ? -1.315 -53.259 15.362 1.00 48.59 107 PRO A N 1
ATOM 825 C CA . PRO A 1 107 ? -2.248 -54.366 15.249 1.00 48.59 107 PRO A CA 1
ATOM 826 C C . PRO A 1 107 ? -1.739 -55.363 14.200 1.00 48.59 107 PRO A C 1
ATOM 828 O O . PRO A 1 107 ? -1.416 -54.996 13.071 1.00 48.59 107 PRO A O 1
ATOM 831 N N . GLU A 1 108 ? -1.684 -56.631 14.604 1.00 43.59 108 GLU A N 1
ATOM 832 C CA . GLU A 1 108 ? -1.392 -57.799 13.775 1.00 43.59 108 GLU A CA 1
ATOM 833 C C . GLU A 1 108 ? -2.250 -57.812 12.498 1.00 43.59 108 GLU A C 1
ATOM 835 O O . GLU A 1 108 ? -3.479 -57.736 12.561 1.00 43.59 108 GLU A O 1
ATOM 840 N N . VAL A 1 109 ? -1.613 -57.968 11.334 1.00 39.56 109 VAL A N 1
ATOM 841 C CA . VAL A 1 109 ? -2.297 -58.357 10.095 1.00 39.56 109 VAL A CA 1
ATOM 842 C C . VAL A 1 109 ? -1.958 -59.817 9.829 1.00 39.56 109 VAL A C 1
ATOM 844 O O . VAL A 1 109 ? -0.851 -60.143 9.407 1.00 39.56 109 VAL A O 1
ATOM 847 N N . ALA A 1 110 ? -2.920 -60.693 10.110 1.00 39.62 110 ALA A N 1
ATOM 848 C CA . ALA A 1 110 ? -2.884 -62.094 9.722 1.00 39.62 110 ALA A CA 1
ATOM 849 C C . ALA A 1 110 ? -3.334 -62.248 8.261 1.00 39.62 110 ALA A C 1
ATOM 851 O O . ALA A 1 110 ? -4.427 -61.795 7.909 1.00 39.62 110 ALA A O 1
ATOM 852 N N . ILE A 1 111 ? -2.522 -62.930 7.447 1.00 38.66 111 ILE A N 1
ATOM 853 C CA . ILE A 1 111 ? -2.969 -63.731 6.297 1.00 38.66 111 ILE A CA 1
ATOM 854 C C . ILE A 1 111 ? -2.173 -65.033 6.310 1.00 38.66 111 ILE A C 1
ATOM 856 O O . ILE A 1 111 ? -0.927 -64.944 6.387 1.00 38.66 111 ILE A O 1
#

pLDDT: mean 72.83, std 19.02, range [38.66, 93.94]

Radius of gyration: 25.46 Å; chains: 1; bounding box: 45×72×47 Å

Sequence (111 aa):
MAILNLKVVGTEGESVLIKYATENSAKPIDEYDAVAYQPRALGYSTLEEFIEGIKPALLNQAIYRDNLEKVPADLDVSAWVGHESAHVYEPPHNPSLVQANDALKEPEVAI